Protein AF-A0A935WF77-F1 (afdb_monomer_lite)

Structure (mmCIF, N/CA/C/O backbone):
data_AF-A0A935WF77-F1
#
_entry.id   AF-A0A935WF77-F1
#
loop_
_atom_site.group_PDB
_atom_site.id
_atom_site.type_symbol
_atom_site.label_atom_id
_atom_site.label_alt_id
_atom_site.label_comp_id
_atom_site.label_asym_id
_atom_site.label_entity_id
_atom_site.label_seq_id
_atom_site.pdbx_PDB_ins_code
_atom_site.Cartn_x
_atom_site.Cartn_y
_atom_site.Cartn_z
_atom_site.occupancy
_atom_site.B_iso_or_equiv
_atom_site.auth_seq_id
_atom_site.auth_comp_id
_atom_site.auth_asym_id
_atom_site.auth_atom_id
_atom_site.pdbx_PDB_model_num
ATOM 1 N N . MET A 1 1 ? -13.950 13.525 -5.569 1.00 49.56 1 MET A N 1
ATOM 2 C CA . MET A 1 1 ? -13.144 12.454 -4.943 1.00 49.56 1 MET A CA 1
A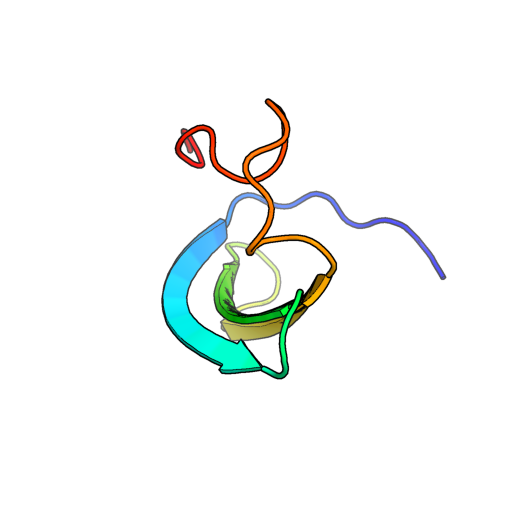TOM 3 C C . MET A 1 1 ? -12.511 13.024 -3.683 1.00 49.56 1 MET A C 1
ATOM 5 O O . MET A 1 1 ? -11.678 13.913 -3.784 1.00 49.56 1 MET A O 1
ATOM 9 N N . THR A 1 2 ? -13.010 12.626 -2.516 1.00 77.44 2 THR A N 1
ATOM 10 C CA . THR A 1 2 ? -12.616 13.172 -1.209 1.00 77.44 2 THR A CA 1
ATOM 11 C C . THR A 1 2 ? -11.377 12.456 -0.683 1.00 77.44 2 THR A C 1
ATOM 13 O O . THR A 1 2 ? -11.284 11.232 -0.755 1.00 77.44 2 THR A O 1
ATOM 16 N N . LEU A 1 3 ? -10.413 13.219 -0.170 1.00 79.69 3 LEU A N 1
ATOM 17 C CA . LEU A 1 3 ? -9.229 12.662 0.472 1.00 79.69 3 LEU A CA 1
ATOM 18 C C . LEU A 1 3 ? -9.623 12.134 1.855 1.00 79.69 3 LEU A C 1
ATOM 20 O O . LEU A 1 3 ? -10.051 12.907 2.706 1.00 79.69 3 LEU A O 1
ATOM 24 N N . VAL A 1 4 ? -9.489 10.826 2.061 1.00 83.00 4 VAL A N 1
ATOM 25 C CA . VAL A 1 4 ? -9.760 10.173 3.346 1.00 83.00 4 VAL A CA 1
ATOM 26 C C . VAL A 1 4 ? -8.433 9.840 4.014 1.00 83.00 4 VAL A C 1
ATOM 28 O O . VAL A 1 4 ? -7.588 9.164 3.427 1.00 83.00 4 VAL A O 1
ATOM 31 N N . THR A 1 5 ? -8.252 10.320 5.240 1.00 87.06 5 THR A N 1
ATOM 32 C CA . THR A 1 5 ? -7.079 10.044 6.073 1.00 87.06 5 THR A CA 1
ATOM 33 C C . THR A 1 5 ? -7.500 9.163 7.238 1.00 87.06 5 THR A C 1
ATOM 35 O O . THR A 1 5 ? -8.202 9.621 8.133 1.00 87.06 5 THR A O 1
ATOM 38 N N . THR A 1 6 ? -7.070 7.905 7.221 1.00 89.69 6 THR A N 1
ATOM 39 C CA . THR A 1 6 ? -7.317 6.929 8.288 1.00 89.69 6 THR A CA 1
ATOM 40 C C . THR A 1 6 ? -6.000 6.258 8.664 1.00 89.69 6 THR A C 1
ATOM 42 O O . THR A 1 6 ? -5.173 6.016 7.775 1.00 89.69 6 THR A O 1
ATOM 45 N N . PRO A 1 7 ? -5.797 5.906 9.943 1.00 88.00 7 PRO A N 1
ATOM 46 C CA . PRO A 1 7 ? -4.719 5.015 10.342 1.00 88.00 7 PRO A CA 1
ATOM 47 C C . PRO A 1 7 ? -4.798 3.695 9.569 1.00 88.00 7 PRO A C 1
ATOM 49 O O . PRO A 1 7 ? -5.887 3.137 9.373 1.00 88.00 7 PRO A O 1
ATOM 52 N N . ALA A 1 8 ? -3.646 3.212 9.101 1.00 89.94 8 ALA A N 1
ATOM 53 C CA . ALA A 1 8 ? -3.563 1.981 8.330 1.00 89.94 8 ALA A CA 1
ATOM 54 C C . ALA A 1 8 ? -2.204 1.291 8.471 1.00 89.94 8 ALA A C 1
ATOM 56 O O . ALA A 1 8 ? -1.160 1.944 8.524 1.00 89.94 8 ALA A O 1
ATOM 57 N N 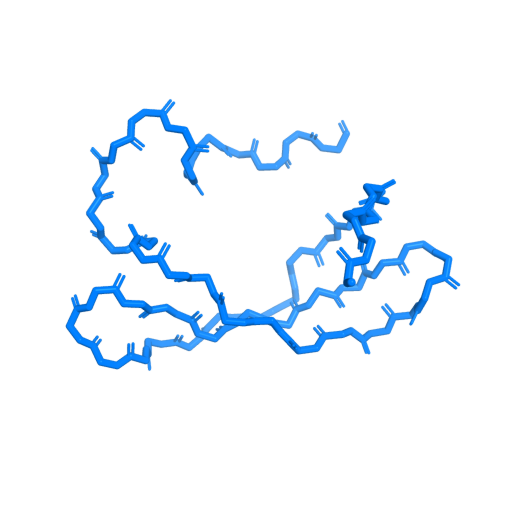. ILE A 1 9 ? -2.221 -0.041 8.459 1.00 91.25 9 ILE A N 1
ATOM 58 C CA . ILE A 1 9 ? -1.025 -0.887 8.499 1.00 91.25 9 ILE A CA 1
ATOM 59 C C . ILE A 1 9 ? -0.835 -1.556 7.137 1.00 91.25 9 ILE A C 1
ATOM 61 O O . ILE A 1 9 ? -1.787 -2.036 6.521 1.00 91.25 9 ILE A O 1
ATOM 65 N N . VAL A 1 10 ? 0.410 -1.604 6.663 1.00 91.12 10 VAL A N 1
ATOM 66 C CA . VAL A 1 10 ? 0.767 -2.288 5.415 1.00 91.12 10 VAL A CA 1
ATOM 67 C C . VAL A 1 10 ? 0.830 -3.793 5.650 1.00 91.12 10 VAL A C 1
ATOM 69 O O . VAL A 1 10 ? 1.658 -4.265 6.423 1.00 91.12 10 VAL A O 1
ATOM 72 N N . LEU A 1 11 ? -0.014 -4.545 4.944 1.00 91.62 11 LEU A N 1
ATOM 73 C CA . LEU A 1 11 ? -0.021 -6.008 4.984 1.00 91.62 11 LEU A CA 1
ATOM 74 C C . LEU A 1 11 ? 0.900 -6.616 3.924 1.00 91.62 11 LEU A C 1
ATOM 76 O O . LEU A 1 11 ? 1.617 -7.573 4.192 1.00 91.62 11 LEU A O 1
ATOM 80 N N . ALA A 1 12 ? 0.861 -6.081 2.702 1.00 87.69 12 ALA A N 1
ATOM 81 C CA . ALA A 1 12 ? 1.650 -6.587 1.584 1.00 87.69 12 ALA A CA 1
ATOM 82 C C . ALA A 1 12 ? 1.939 -5.485 0.565 1.00 87.69 12 ALA A C 1
ATOM 84 O O . ALA A 1 12 ? 1.155 -4.547 0.398 1.00 87.69 12 ALA A O 1
ATOM 85 N N . THR A 1 13 ? 3.054 -5.627 -0.150 1.00 89.44 13 THR A N 1
ATOM 86 C CA . THR A 1 13 ? 3.448 -4.710 -1.223 1.00 89.44 13 THR A CA 1
ATOM 87 C C . THR A 1 13 ? 3.905 -5.481 -2.448 1.00 89.44 13 THR A C 1
ATOM 89 O O . THR A 1 13 ? 4.754 -6.364 -2.334 1.00 89.44 13 THR A O 1
ATOM 92 N N . TRP A 1 14 ? 3.433 -5.073 -3.620 1.00 90.38 14 TRP A N 1
ATOM 93 C CA . TRP A 1 14 ? 3.879 -5.581 -4.913 1.00 90.38 14 TRP A CA 1
ATOM 94 C C . TRP A 1 14 ? 4.407 -4.435 -5.763 1.00 90.38 14 TRP A C 1
ATOM 96 O O . TRP A 1 14 ? 3.863 -3.328 -5.748 1.00 90.38 14 TRP A O 1
ATOM 106 N N . ARG A 1 15 ? 5.482 -4.682 -6.514 1.00 86.00 15 ARG A N 1
ATOM 107 C CA . ARG A 1 15 ? 5.960 -3.704 -7.496 1.00 86.00 15 ARG A CA 1
ATOM 108 C C . ARG A 1 15 ? 4.952 -3.611 -8.636 1.00 86.00 15 ARG A C 1
ATOM 110 O O . ARG A 1 15 ? 4.504 -4.635 -9.139 1.00 86.00 15 ARG A O 1
ATOM 117 N N . TYR A 1 16 ? 4.609 -2.387 -9.020 1.00 84.62 16 TYR A N 1
ATOM 118 C CA . TYR A 1 16 ? 3.690 -2.120 -10.116 1.00 84.62 16 TYR A CA 1
ATOM 119 C C . TYR A 1 16 ? 4.307 -1.084 -11.052 1.00 84.62 16 TYR A C 1
ATOM 121 O O . TYR A 1 16 ? 4.297 0.118 -10.783 1.00 84.62 16 TYR A O 1
ATOM 129 N N . GLY A 1 17 ? 4.884 -1.575 -12.146 1.00 84.56 17 GLY A N 1
ATOM 130 C CA . GLY A 1 17 ? 5.664 -0.759 -13.067 1.00 84.56 17 GLY A CA 1
ATOM 131 C C . GLY A 1 17 ? 6.951 -0.209 -12.445 1.00 84.56 17 GLY A C 1
ATOM 132 O O . GLY A 1 17 ? 7.397 -0.628 -11.376 1.00 84.56 17 GLY A O 1
ATOM 133 N N . GLU A 1 18 ? 7.554 0.750 -13.140 1.00 81.62 18 GLU A N 1
ATOM 134 C CA . GLU A 1 18 ? 8.890 1.269 -12.818 1.00 81.62 18 GLU A CA 1
ATOM 135 C C . GLU A 1 18 ? 8.895 2.246 -11.637 1.00 81.62 18 GLU A C 1
ATOM 137 O O . GLU A 1 18 ? 9.903 2.406 -10.953 1.00 81.62 18 GLU A O 1
ATOM 142 N N . THR A 1 19 ? 7.764 2.909 -11.374 1.00 82.06 19 THR A N 1
ATOM 143 C CA . THR A 1 19 ? 7.685 4.006 -10.393 1.00 82.06 19 THR A CA 1
ATOM 144 C C . THR A 1 19 ? 6.666 3.782 -9.281 1.00 82.06 19 THR A C 1
ATOM 146 O O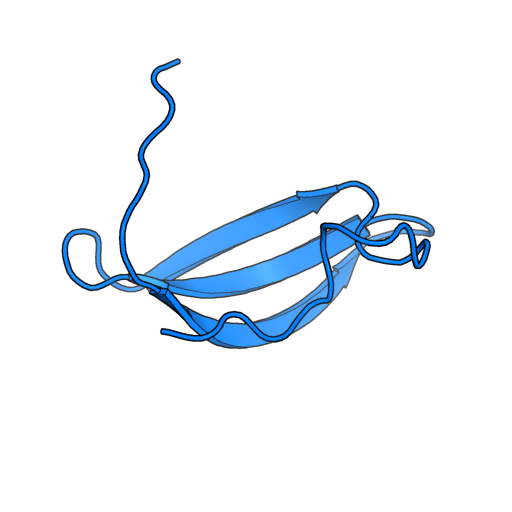 . THR A 1 19 ? 6.685 4.511 -8.286 1.00 82.06 19 THR A O 1
ATOM 149 N N . SER A 1 20 ? 5.788 2.786 -9.412 1.00 82.88 20 SER A N 1
ATOM 150 C CA . SER A 1 20 ? 4.634 2.602 -8.531 1.00 82.88 20 SER A CA 1
ATOM 151 C C . SER A 1 20 ? 4.644 1.244 -7.824 1.00 82.88 20 SER A C 1
ATOM 153 O O . SER A 1 20 ? 5.388 0.320 -8.163 1.00 82.88 20 SER A O 1
ATOM 155 N N . LYS A 1 21 ? 3.832 1.130 -6.774 1.00 89.69 21 LYS A N 1
ATOM 156 C CA . LYS A 1 21 ? 3.600 -0.127 -6.055 1.00 89.69 21 LYS A CA 1
ATOM 157 C C . LYS A 1 21 ? 2.119 -0.292 -5.775 1.00 89.69 21 LYS A C 1
ATOM 159 O O . LYS A 1 21 ? 1.440 0.690 -5.491 1.00 89.69 21 LYS A O 1
ATOM 164 N N . ILE A 1 22 ? 1.640 -1.526 -5.811 1.00 89.94 22 ILE A N 1
ATOM 165 C CA . ILE A 1 22 ? 0.347 -1.879 -5.230 1.00 89.94 22 ILE A CA 1
ATOM 166 C C . ILE A 1 22 ? 0.597 -2.241 -3.768 1.00 89.94 22 ILE A C 1
ATOM 168 O O . ILE A 1 22 ? 1.521 -2.993 -3.455 1.00 89.94 22 ILE A O 1
ATOM 172 N N . VAL A 1 23 ? -0.212 -1.694 -2.871 1.00 90.94 23 VAL A N 1
ATOM 173 C CA . VAL A 1 23 ? -0.113 -1.886 -1.427 1.00 90.94 23 VAL A CA 1
ATOM 174 C C . VAL A 1 23 ? -1.458 -2.380 -0.912 1.00 90.94 23 VAL A C 1
ATOM 176 O O . VAL A 1 23 ? -2.492 -1.781 -1.207 1.00 90.94 23 VAL A O 1
ATOM 179 N N . ARG A 1 24 ? -1.450 -3.461 -0.130 1.00 91.94 24 ARG A N 1
ATOM 180 C CA . ARG A 1 24 ? -2.598 -3.845 0.698 1.00 91.94 24 ARG A CA 1
ATOM 181 C C . ARG A 1 24 ? -2.461 -3.198 2.063 1.00 91.94 24 ARG A C 1
ATOM 183 O O . ARG A 1 24 ? -1.479 -3.440 2.765 1.00 91.94 24 ARG A O 1
ATOM 190 N N . LEU A 1 25 ? -3.459 -2.404 2.420 1.00 91.69 25 LEU A N 1
ATOM 191 C CA . LEU A 1 25 ? -3.566 -1.710 3.693 1.00 91.69 25 LEU A CA 1
ATOM 192 C C . LEU A 1 25 ? -4.703 -2.324 4.500 1.00 91.69 25 LEU A C 1
ATOM 194 O O . LEU A 1 25 ? -5.789 -2.506 3.965 1.00 91.69 25 LEU A O 1
ATOM 198 N N . ALA A 1 26 ? -4.475 -2.616 5.774 1.00 91.19 26 ALA A N 1
ATOM 199 C CA . ALA A 1 26 ? -5.552 -2.773 6.742 1.00 91.19 26 ALA A CA 1
ATOM 200 C C . ALA A 1 26 ? -5.796 -1.409 7.380 1.00 91.19 26 ALA A C 1
ATOM 202 O O . ALA A 1 26 ? -4.948 -0.910 8.118 1.00 91.19 26 ALA A O 1
ATOM 203 N N . THR A 1 27 ? -6.918 -0.791 7.042 1.00 91.44 27 THR A N 1
ATOM 204 C CA . THR A 1 27 ? -7.384 0.457 7.648 1.00 91.44 27 THR A CA 1
ATOM 205 C C . THR A 1 27 ? -8.287 0.146 8.837 1.00 91.44 27 THR A C 1
ATOM 207 O O . THR A 1 27 ? -8.939 -0.900 8.853 1.00 91.44 27 THR A O 1
ATOM 210 N N . GLN A 1 28 ? -8.320 1.041 9.824 1.00 88.06 28 GLN A N 1
ATOM 211 C CA . GLN A 1 28 ? -9.152 0.858 11.014 1.00 88.06 28 GLN A CA 1
ATOM 212 C C . GLN A 1 28 ? -10.650 0.901 10.679 1.00 88.06 28 GLN A C 1
ATOM 214 O O . GLN A 1 28 ? -11.390 0.014 11.094 1.00 88.06 28 GLN A O 1
ATOM 219 N N . ASP A 1 29 ? -11.072 1.885 9.882 1.00 86.50 29 ASP A N 1
ATOM 220 C CA . ASP A 1 29 ? -12.494 2.143 9.620 1.00 86.50 29 ASP A CA 1
ATOM 221 C C . ASP A 1 29 ? -13.030 1.477 8.344 1.00 86.50 29 ASP A C 1
ATOM 223 O O . ASP A 1 29 ? -14.216 1.175 8.247 1.00 86.50 29 ASP A O 1
ATOM 227 N N . LEU A 1 30 ? -12.173 1.242 7.344 1.00 85.50 30 LEU A N 1
ATOM 228 C CA . LEU A 1 30 ? -12.584 0.785 6.005 1.00 85.50 30 LEU A CA 1
ATOM 229 C C . LEU A 1 30 ? -12.131 -0.652 5.702 1.00 85.50 30 LEU A C 1
ATOM 231 O O . LEU A 1 30 ? -12.267 -1.127 4.570 1.00 85.50 30 LEU A O 1
ATOM 235 N N . GLY A 1 31 ? -11.555 -1.338 6.693 1.00 90.56 31 GLY A N 1
ATOM 236 C CA . GLY A 1 31 ? -11.020 -2.687 6.553 1.00 90.56 31 GLY A CA 1
ATOM 237 C C . GLY A 1 31 ? -9.842 -2.767 5.580 1.00 90.56 31 GLY A C 1
ATOM 238 O O . GLY A 1 31 ? -9.012 -1.857 5.493 1.00 90.56 31 GLY A O 1
ATOM 239 N N . VAL A 1 32 ? -9.726 -3.885 4.861 1.00 91.38 32 VAL A N 1
ATOM 240 C CA . VAL A 1 32 ? -8.604 -4.121 3.944 1.00 91.38 32 VAL A CA 1
ATOM 241 C C . VAL A 1 32 ? -8.847 -3.449 2.595 1.00 91.38 32 VAL A C 1
ATOM 243 O O . VAL A 1 32 ? -9.796 -3.784 1.894 1.00 91.38 32 VAL A O 1
ATOM 246 N N . GLN A 1 33 ? -7.942 -2.556 2.200 1.00 90.56 33 GLN A N 1
ATOM 247 C CA . GLN A 1 33 ? -8.010 -1.783 0.963 1.00 90.56 33 GLN A CA 1
ATOM 248 C C . GLN A 1 33 ? -6.768 -2.005 0.094 1.00 90.56 33 GLN A C 1
ATOM 250 O O . GLN A 1 33 ? -5.640 -2.096 0.588 1.00 90.56 33 GLN A O 1
ATOM 255 N N . GLY A 1 34 ? -6.977 -2.100 -1.220 1.00 89.19 34 GLY A N 1
ATOM 256 C CA . GLY A 1 34 ? -5.911 -2.159 -2.220 1.00 89.19 34 GLY A CA 1
ATOM 257 C C . GLY A 1 34 ? -5.656 -0.774 -2.802 1.00 89.19 34 GLY A C 1
ATOM 258 O O . GLY A 1 34 ? -6.553 -0.178 -3.389 1.00 89.19 34 GLY A O 1
ATOM 259 N N . VAL A 1 35 ? -4.438 -0.256 -2.651 1.00 88.75 35 VAL A N 1
ATOM 260 C CA . VAL A 1 35 ? -4.086 1.106 -3.074 1.00 88.75 35 VAL A CA 1
ATOM 261 C C . VAL A 1 35 ? -2.863 1.085 -3.982 1.00 88.75 35 VAL A C 1
ATOM 263 O O . VAL A 1 35 ? -1.903 0.3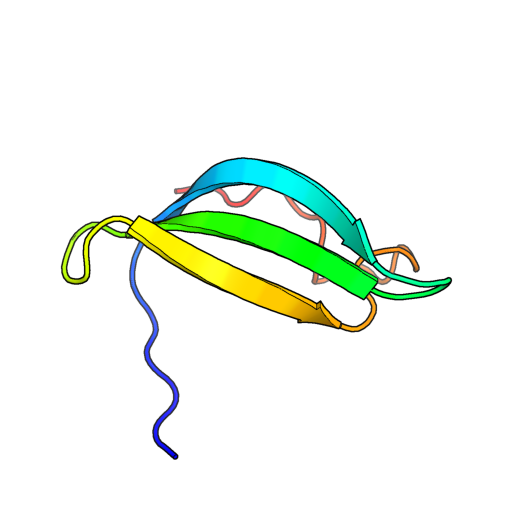55 -3.738 1.00 88.75 35 VAL A O 1
ATOM 266 N N . ILE A 1 36 ? -2.870 1.915 -5.027 1.00 89.69 36 ILE A N 1
ATOM 267 C CA . ILE A 1 36 ? -1.696 2.139 -5.875 1.00 89.69 36 ILE A CA 1
ATOM 268 C C . ILE A 1 36 ? -0.920 3.338 -5.333 1.00 89.69 36 ILE A C 1
ATOM 270 O O . ILE A 1 36 ? -1.334 4.490 -5.470 1.00 89.69 36 ILE A O 1
ATOM 274 N N . ALA A 1 37 ? 0.243 3.067 -4.756 1.00 87.56 37 ALA A N 1
ATOM 275 C CA . ALA A 1 37 ? 1.190 4.076 -4.318 1.00 87.56 37 ALA A CA 1
ATOM 276 C C . ALA A 1 37 ? 2.049 4.530 -5.510 1.00 87.56 37 ALA A C 1
ATOM 278 O O . ALA A 1 37 ? 3.070 3.917 -5.848 1.00 87.56 37 ALA A O 1
ATOM 279 N N . LYS A 1 38 ? 1.617 5.605 -6.175 1.00 86.38 38 LYS A N 1
ATOM 280 C CA . LYS A 1 38 ? 2.360 6.216 -7.286 1.00 86.38 38 LYS A CA 1
ATOM 281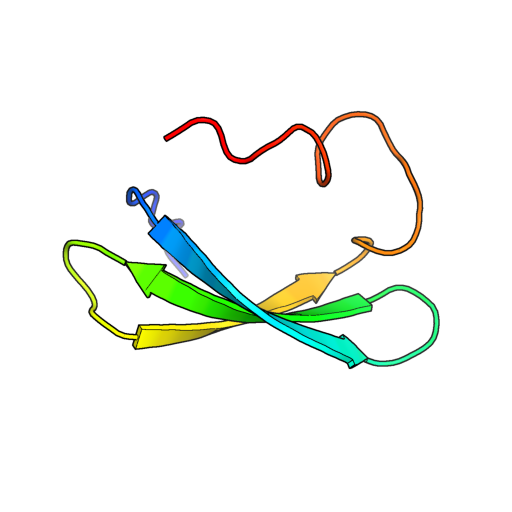 C C . LYS A 1 38 ? 3.640 6.886 -6.783 1.00 86.38 38 LYS A C 1
ATOM 283 O O . LYS A 1 38 ? 3.635 7.551 -5.752 1.00 86.38 38 LYS A O 1
ATOM 288 N N . GLY A 1 39 ? 4.744 6.717 -7.508 1.00 81.56 39 GLY A N 1
ATOM 289 C CA . GLY A 1 39 ? 6.035 7.326 -7.158 1.00 81.56 39 GLY A CA 1
ATOM 290 C C . GLY A 1 39 ? 6.724 6.718 -5.928 1.00 81.56 39 GLY A C 1
ATOM 291 O O . GLY A 1 39 ? 7.747 7.237 -5.489 1.00 81.56 39 GLY A O 1
ATOM 292 N N . ALA A 1 40 ? 6.209 5.613 -5.380 1.00 79.31 40 ALA A N 1
ATOM 293 C CA . ALA A 1 40 ? 6.739 4.960 -4.180 1.00 79.31 40 ALA A CA 1
ATOM 294 C C . ALA A 1 40 ? 8.092 4.247 -4.387 1.00 79.31 40 ALA A C 1
ATOM 296 O O . ALA A 1 40 ? 8.697 3.785 -3.420 1.00 79.31 40 ALA A O 1
ATOM 297 N N . LEU A 1 41 ? 8.561 4.116 -5.634 1.00 71.94 41 LEU A N 1
ATOM 298 C CA . LEU A 1 41 ? 9.883 3.559 -5.954 1.00 71.94 41 LEU A CA 1
ATOM 299 C C . LEU A 1 41 ? 10.995 4.615 -6.003 1.00 71.94 41 LEU A C 1
ATOM 301 O O . LEU A 1 41 ? 12.161 4.256 -5.859 1.00 71.94 41 LEU A O 1
ATOM 305 N N . ARG A 1 42 ? 10.666 5.906 -6.155 1.00 65.44 42 ARG A N 1
ATOM 306 C CA . ARG A 1 42 ? 11.660 6.986 -6.113 1.00 65.44 42 ARG A CA 1
ATOM 307 C C . ARG A 1 42 ? 11.739 7.510 -4.677 1.00 65.44 42 ARG A C 1
ATOM 309 O O . ARG A 1 42 ? 10.739 8.047 -4.199 1.00 65.44 42 ARG A O 1
ATOM 316 N N . PRO A 1 43 ? 12.879 7.377 -3.972 1.00 55.72 43 PRO A N 1
ATOM 317 C CA . PRO A 1 43 ? 13.004 7.825 -2.591 1.00 55.72 43 PRO A CA 1
ATOM 318 C C . PRO A 1 43 ? 13.042 9.358 -2.553 1.00 55.72 43 PRO A C 1
ATOM 320 O O . PRO A 1 43 ? 14.095 9.981 -2.493 1.00 55.72 43 PRO A O 1
ATOM 323 N N . ARG A 1 44 ? 11.871 9.992 -2.629 1.00 51.41 44 ARG A N 1
ATOM 324 C CA . ARG A 1 44 ? 11.675 11.385 -2.229 1.00 51.41 44 ARG A CA 1
ATOM 325 C C . ARG A 1 44 ? 11.169 11.347 -0.791 1.00 51.41 44 ARG A C 1
ATOM 327 O O . ARG A 1 44 ? 10.382 10.469 -0.444 1.00 51.41 44 ARG A O 1
ATOM 334 N N . ALA A 1 45 ? 11.649 12.261 0.044 1.00 48.94 45 ALA A N 1
ATOM 335 C CA . ALA A 1 45 ? 11.561 12.246 1.508 1.00 48.94 45 ALA A CA 1
ATOM 336 C C . ALA A 1 45 ? 10.139 12.321 2.140 1.00 48.94 45 ALA A C 1
ATOM 338 O O . ALA A 1 45 ? 9.992 12.858 3.241 1.00 48.94 45 ALA A O 1
ATOM 339 N N . GLY A 1 46 ? 9.096 11.781 1.498 1.00 50.81 46 GLY A N 1
ATOM 340 C CA . GLY A 1 46 ? 7.700 11.847 1.945 1.00 50.81 46 GLY A CA 1
ATOM 341 C C . GLY A 1 46 ? 6.830 10.598 1.731 1.00 50.81 46 GLY A C 1
ATOM 342 O O . GLY A 1 46 ? 5.739 10.580 2.276 1.00 50.81 46 GLY A O 1
ATOM 343 N N . SER A 1 47 ? 7.259 9.552 1.010 1.00 48.06 47 SER A N 1
ATOM 344 C CA . SER A 1 47 ? 6.416 8.348 0.780 1.00 48.06 47 SER A CA 1
ATOM 345 C C . SER A 1 47 ? 6.930 7.064 1.443 1.00 48.06 47 SER A C 1
ATOM 347 O O . SER A 1 47 ? 6.230 6.056 1.461 1.00 48.06 47 SER A O 1
ATOM 349 N N . ALA A 1 48 ? 8.146 7.101 1.996 1.00 46.28 48 ALA A N 1
ATOM 350 C CA . ALA A 1 48 ? 8.809 5.955 2.622 1.00 46.28 48 ALA A CA 1
ATOM 351 C C . ALA A 1 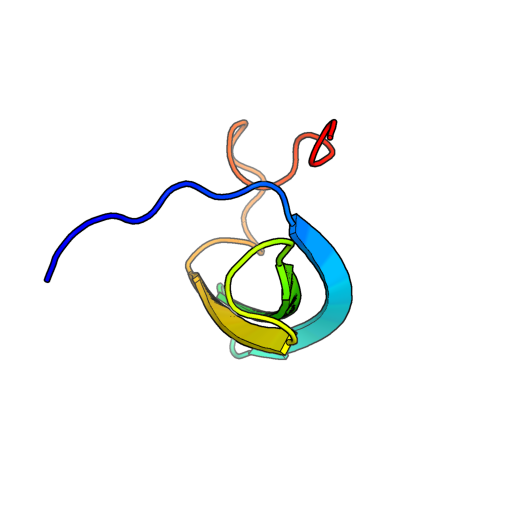48 ? 9.407 6.273 4.003 1.00 46.28 48 ALA A C 1
ATOM 353 O O . ALA A 1 48 ? 10.204 5.496 4.530 1.00 46.28 48 ALA A O 1
ATOM 354 N N . ARG A 1 49 ? 9.026 7.397 4.632 1.00 46.97 49 ARG A N 1
ATOM 355 C CA . ARG A 1 49 ? 9.144 7.440 6.095 1.00 46.97 49 ARG A CA 1
ATOM 356 C C . ARG A 1 49 ? 8.158 6.398 6.578 1.00 46.97 49 ARG A C 1
ATOM 358 O O . ARG A 1 49 ? 7.016 6.434 6.131 1.00 46.97 49 ARG A O 1
ATOM 365 N N . ARG A 1 50 ? 8.631 5.456 7.401 1.00 44.72 50 ARG A N 1
ATOM 366 C CA . ARG A 1 50 ? 7.805 4.550 8.210 1.00 44.72 50 ARG A CA 1
ATOM 367 C C . ARG A 1 50 ? 6.439 5.205 8.394 1.00 44.72 50 ARG A C 1
ATOM 369 O O . ARG A 1 50 ? 6.413 6.314 8.930 1.00 44.72 50 ARG A O 1
ATOM 376 N N . CYS A 1 51 ? 5.360 4.579 7.918 1.00 38.75 51 CYS A N 1
ATOM 377 C CA . CYS A 1 51 ? 4.046 4.850 8.485 1.00 38.75 51 CYS A CA 1
ATOM 378 C C . CYS A 1 51 ? 4.221 4.593 9.984 1.00 38.75 51 CYS A C 1
ATOM 380 O O . CYS A 1 51 ? 4.184 3.452 10.432 1.00 38.75 51 CYS A O 1
ATOM 382 N N . ARG A 1 52 ? 4.607 5.632 10.729 1.00 41.28 52 ARG A N 1
ATOM 383 C CA . ARG A 1 52 ? 4.426 5.669 12.163 1.00 41.28 52 ARG A CA 1
ATOM 384 C C . ARG A 1 52 ? 2.925 5.803 12.289 1.00 41.28 52 ARG A C 1
ATOM 386 O O . ARG A 1 52 ? 2.374 6.813 11.855 1.00 41.28 52 ARG A O 1
ATOM 393 N N . CYS A 1 53 ? 2.326 4.700 12.714 1.00 41.84 53 CYS A N 1
ATOM 394 C CA . CYS A 1 53 ? 1.008 4.668 13.313 1.00 41.84 53 CYS A CA 1
ATOM 395 C C . CYS A 1 53 ? 0.884 5.784 14.355 1.00 41.84 53 CYS A C 1
ATOM 397 O O . CYS A 1 53 ? 1.912 6.070 15.021 1.00 41.84 53 CYS A O 1
#

pLDDT: mean 77.58, std 17.38, range [38.75, 91.94]

Sequence (53 aa):
MTLVTTPAIVLATWRYGETSKIVRLATQDLGVQGVIAKGALRPRAGSARRCRC

Secondary structure (DSSP, 8-state):
-------EEEEEEEEETTTEEEEEEEETTTEEEEEEETTTTS--TTSSS----

Foldseek 3Di:
DDDDDFDWDWPDWADDPDQKIWTWIQTPPPGTDIDIGGRLNPPDPPNPPPSPD

Radius of gyration: 11.35 Å; chains: 1; bounding box: 26×20×26 Å